Protein AF-A0A1V5S9N8-F1 (afdb_monomer_lite)

Sequence (143 aa):
MEDTTMLEEAMKTVSLRQIALVTGANYNSLLKASKAPKAGEMYDPDAINYDAIQAVIVRKIGQEEYEKIDWATLEETTGTVAPVDLVEVVGDIVSMRGSTEKYTVVIKTATHIVLMPVDEKNTQPRVMANFTFKHSGGKVCAC

Radius of gyration: 23.77 Å; chains: 1; bounding box: 45×27×71 Å

Structure (mmCIF, N/CA/C/O backbone):
data_AF-A0A1V5S9N8-F1
#
_entry.id   AF-A0A1V5S9N8-F1
#
loop_
_atom_site.group_PDB
_atom_site.id
_atom_site.type_symbol
_atom_site.label_atom_id
_atom_site.label_alt_id
_atom_site.label_comp_id
_atom_site.label_asym_id
_atom_site.label_entity_id
_atom_site.label_seq_id
_atom_site.pdbx_PDB_ins_code
_atom_site.Cartn_x
_atom_site.Cartn_y
_atom_site.Cartn_z
_atom_site.occupancy
_atom_site.B_iso_or_equiv
_atom_site.auth_seq_id
_atom_site.auth_comp_id
_atom_site.auth_asym_id
_atom_site.auth_atom_id
_atom_site.pdbx_PDB_model_num
ATOM 1 N N . MET A 1 1 ? -19.485 3.164 23.859 1.00 44.47 1 MET A N 1
ATOM 2 C CA . MET A 1 1 ? -18.700 1.908 23.936 1.00 44.47 1 MET A CA 1
ATOM 3 C C . MET A 1 1 ? -19.196 0.886 22.907 1.00 44.47 1 MET A C 1
ATOM 5 O O . MET A 1 1 ? -18.900 -0.288 23.054 1.00 44.47 1 MET A O 1
ATOM 9 N N . GLU A 1 2 ? -19.918 1.312 21.862 1.00 49.66 2 GLU A N 1
ATOM 10 C CA . GLU A 1 2 ? -20.524 0.411 20.865 1.00 49.66 2 GLU A CA 1
ATOM 11 C C . GLU A 1 2 ? -19.834 0.508 19.488 1.00 49.66 2 GLU A C 1
ATOM 13 O O . GLU A 1 2 ? -20.114 -0.294 18.612 1.00 49.66 2 GLU A O 1
ATOM 18 N N . ASP A 1 3 ? -18.894 1.443 19.294 1.00 56.97 3 ASP A N 1
ATOM 19 C CA . ASP A 1 3 ? -18.315 1.740 17.970 1.00 56.97 3 ASP A CA 1
ATOM 20 C C . ASP A 1 3 ? -17.123 0.852 17.577 1.00 56.97 3 ASP A C 1
ATOM 22 O O . ASP A 1 3 ? -16.757 0.766 16.405 1.00 56.97 3 ASP A O 1
ATOM 26 N N . THR A 1 4 ? -16.491 0.192 18.548 1.00 61.12 4 THR A N 1
ATOM 27 C CA . THR A 1 4 ? -15.294 -0.635 18.325 1.00 61.12 4 THR A CA 1
ATOM 28 C C . THR A 1 4 ? -15.639 -2.013 17.762 1.00 61.12 4 THR A C 1
ATOM 30 O O . THR A 1 4 ? -14.839 -2.596 17.029 1.00 61.12 4 THR A O 1
ATOM 33 N N . THR A 1 5 ? -16.849 -2.508 18.032 1.00 65.75 5 THR A N 1
ATOM 34 C CA . THR A 1 5 ? -17.340 -3.808 17.551 1.00 65.75 5 THR A CA 1
ATOM 35 C C . THR A 1 5 ? -17.547 -3.819 16.036 1.00 65.75 5 THR A C 1
ATOM 37 O O . THR A 1 5 ? -17.255 -4.824 15.393 1.00 65.75 5 THR A O 1
ATOM 40 N N . MET A 1 6 ? -17.949 -2.691 15.438 1.00 71.12 6 MET A N 1
ATOM 41 C CA . MET A 1 6 ? -18.139 -2.585 13.984 1.00 71.12 6 MET A CA 1
ATOM 42 C C . MET A 1 6 ? -16.817 -2.689 13.212 1.00 71.12 6 MET A C 1
ATOM 44 O O . MET A 1 6 ? -16.747 -3.341 12.171 1.00 71.12 6 MET A O 1
ATOM 48 N N . LEU A 1 7 ? -15.742 -2.097 13.746 1.00 72.44 7 LEU A N 1
ATOM 49 C CA . LEU A 1 7 ? -14.402 -2.198 13.163 1.00 72.44 7 LEU A CA 1
ATOM 50 C C . LEU A 1 7 ? -13.844 -3.626 13.285 1.00 72.44 7 LEU A C 1
ATOM 52 O O . LEU A 1 7 ? -13.198 -4.122 12.363 1.00 72.44 7 LEU A O 1
ATOM 56 N N . GLU A 1 8 ? -14.094 -4.289 14.417 1.00 76.81 8 GLU A N 1
ATOM 57 C CA . GLU A 1 8 ? -13.670 -5.671 14.653 1.00 76.81 8 GLU A CA 1
ATOM 58 C C . GLU A 1 8 ? -14.350 -6.654 13.690 1.00 76.81 8 GLU A C 1
ATOM 60 O O . GLU A 1 8 ? -13.684 -7.535 13.142 1.00 76.81 8 GLU A O 1
ATOM 65 N N . GLU A 1 9 ? -15.654 -6.504 13.446 1.00 73.62 9 GLU A N 1
ATOM 66 C CA . GLU A 1 9 ? -16.373 -7.330 12.473 1.00 73.62 9 GLU A CA 1
ATOM 67 C C . GLU A 1 9 ? -15.895 -7.069 11.042 1.00 73.62 9 GLU A C 1
ATOM 69 O O . GLU A 1 9 ? -15.581 -8.022 10.328 1.00 73.62 9 GLU A O 1
ATOM 74 N N . ALA A 1 10 ? -15.720 -5.802 10.657 1.00 72.19 10 ALA A N 1
ATOM 75 C CA . ALA A 1 10 ? -15.208 -5.437 9.339 1.00 72.19 10 ALA A CA 1
ATOM 76 C C . ALA A 1 10 ? -13.784 -5.963 9.092 1.00 72.19 10 ALA A C 1
ATOM 78 O O . ALA A 1 10 ? -13.456 -6.389 7.990 1.00 72.19 10 ALA A O 1
ATOM 79 N N . MET A 1 11 ? -12.921 -5.988 10.111 1.00 72.00 11 MET A N 1
ATOM 80 C CA . MET A 1 11 ? -11.557 -6.513 9.979 1.00 72.00 11 MET A CA 1
ATOM 81 C C . MET A 1 11 ? -11.475 -8.039 9.822 1.00 72.00 11 MET A C 1
ATOM 83 O O . MET A 1 11 ? -10.417 -8.545 9.439 1.00 72.00 11 MET A O 1
ATOM 87 N N . LYS A 1 12 ? -12.556 -8.789 10.081 1.00 74.81 12 LYS A N 1
ATOM 88 C CA . LYS A 1 12 ? -12.606 -10.233 9.782 1.00 74.81 12 LYS A CA 1
ATOM 89 C C . LYS A 1 12 ? -12.706 -10.500 8.281 1.00 74.81 12 LYS A C 1
ATOM 91 O O . LYS A 1 12 ? -12.248 -11.548 7.829 1.00 74.81 12 LYS A O 1
ATOM 96 N N . THR A 1 13 ? -13.280 -9.569 7.521 1.00 72.38 13 THR A N 1
ATOM 97 C CA . THR A 1 13 ? -13.517 -9.714 6.078 1.00 72.38 13 THR A CA 1
ATOM 98 C C . THR A 1 13 ? -12.638 -8.785 5.236 1.00 72.38 13 THR A C 1
ATOM 100 O O . THR A 1 13 ? -12.218 -9.155 4.139 1.00 72.38 13 THR A O 1
ATOM 103 N N . VAL A 1 14 ? -12.276 -7.612 5.762 1.00 75.62 14 VAL A N 1
ATOM 104 C CA . VAL A 1 14 ? -11.551 -6.545 5.060 1.00 75.62 14 VAL A CA 1
ATOM 105 C C . VAL A 1 14 ? -10.140 -6.355 5.628 1.00 75.62 14 VAL A C 1
ATOM 107 O O . VAL A 1 14 ? -9.905 -6.332 6.834 1.00 75.62 14 VAL A O 1
ATOM 110 N N . SER A 1 15 ? -9.157 -6.159 4.746 1.00 82.50 15 SER A N 1
ATOM 111 C CA . SER A 1 15 ? -7.767 -5.913 5.143 1.00 82.50 15 SER A CA 1
ATOM 112 C C . SER A 1 15 ? -7.515 -4.466 5.595 1.00 82.50 15 SER A C 1
ATOM 114 O O . SER A 1 15 ? -8.075 -3.511 5.056 1.00 82.50 15 SER A O 1
ATOM 116 N N . LEU A 1 16 ? -6.536 -4.267 6.489 1.00 81.44 16 LEU A N 1
ATOM 117 C CA . LEU A 1 16 ? -6.063 -2.935 6.918 1.00 81.44 16 LEU A CA 1
ATOM 118 C C . LEU A 1 16 ? -5.674 -2.007 5.753 1.00 81.44 16 LEU A C 1
ATOM 120 O O . LEU A 1 16 ? -5.729 -0.784 5.880 1.00 81.44 16 LEU A O 1
ATOM 124 N N . ARG A 1 17 ? -5.256 -2.568 4.611 1.00 80.94 17 ARG A N 1
ATOM 125 C CA . ARG A 1 17 ? -4.925 -1.787 3.410 1.00 80.94 17 ARG A CA 1
ATOM 126 C C . ARG A 1 17 ? -6.162 -1.198 2.745 1.00 80.94 17 ARG A C 1
ATOM 128 O O . ARG A 1 17 ? -6.096 -0.070 2.275 1.00 80.94 17 ARG A O 1
ATOM 135 N N . GLN A 1 18 ? -7.266 -1.934 2.706 1.00 78.19 18 GLN A N 1
ATOM 136 C CA . GLN A 1 18 ? -8.526 -1.438 2.146 1.00 78.19 18 GLN A CA 1
ATOM 137 C C . GLN A 1 18 ? -9.105 -0.334 3.026 1.00 78.19 18 GLN A C 1
ATOM 139 O O . GLN A 1 18 ? -9.477 0.720 2.518 1.00 78.19 18 GLN A O 1
ATOM 144 N N . ILE A 1 19 ? -9.048 -0.522 4.346 1.00 80.69 19 ILE A N 1
ATOM 145 C CA . ILE A 1 19 ? -9.438 0.513 5.308 1.00 80.69 19 ILE A CA 1
ATOM 146 C C . ILE A 1 19 ? -8.600 1.780 5.089 1.00 80.69 19 ILE A C 1
ATOM 148 O O . ILE A 1 19 ? -9.150 2.875 5.017 1.00 80.69 19 ILE A O 1
ATOM 152 N N . ALA A 1 20 ? -7.282 1.649 4.90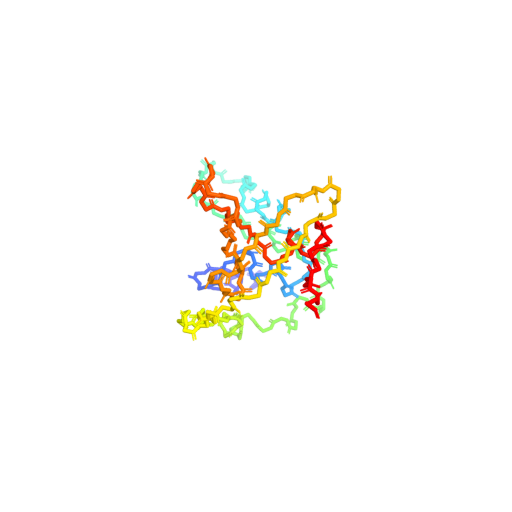2 1.00 83.38 20 ALA A N 1
ATOM 153 C CA . ALA A 1 20 ? -6.39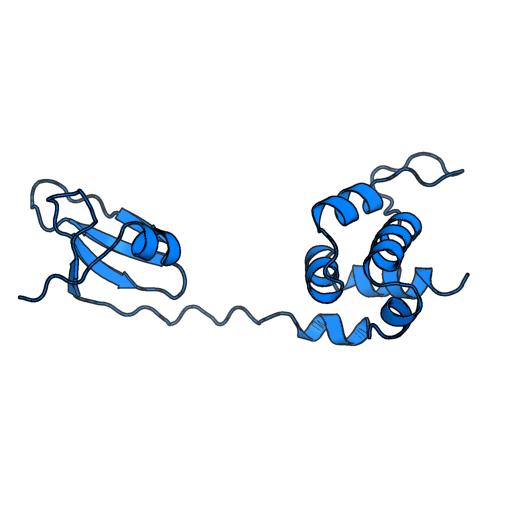7 2.775 4.596 1.00 83.38 20 ALA A CA 1
ATOM 154 C C . ALA A 1 20 ? -6.782 3.518 3.301 1.00 83.38 20 ALA A C 1
ATOM 156 O O . ALA A 1 20 ? -6.710 4.744 3.256 1.00 83.38 20 ALA A O 1
ATOM 157 N N . LEU A 1 21 ? -7.189 2.787 2.256 1.00 80.31 21 LEU A N 1
ATOM 158 C CA . LEU A 1 21 ? -7.595 3.371 0.974 1.00 80.31 21 LEU A CA 1
ATOM 159 C C . LEU A 1 21 ? -8.879 4.195 1.099 1.00 80.31 21 LEU A C 1
ATOM 161 O O . LEU A 1 21 ? -8.927 5.301 0.570 1.00 80.31 21 LEU A O 1
ATOM 165 N N . VAL A 1 22 ? -9.884 3.685 1.813 1.00 79.06 22 VAL A N 1
ATOM 166 C CA . VAL A 1 22 ? -11.182 4.366 1.948 1.00 79.06 22 VAL A CA 1
ATOM 167 C C . VAL A 1 22 ? -11.119 5.523 2.936 1.00 79.06 22 VAL A C 1
ATOM 169 O O . VAL A 1 22 ? -11.636 6.599 2.666 1.00 79.06 22 VAL A O 1
ATOM 172 N N . THR A 1 23 ? -10.415 5.341 4.050 1.00 77.44 23 THR A N 1
ATOM 173 C CA . THR A 1 23 ? -10.262 6.391 5.071 1.00 77.44 23 THR A CA 1
ATOM 174 C C . THR A 1 23 ? -9.192 7.428 4.717 1.00 77.44 23 THR A C 1
ATOM 176 O O . THR A 1 23 ? -9.009 8.405 5.440 1.00 77.44 23 THR A O 1
ATOM 179 N N . GLY A 1 24 ? -8.394 7.204 3.668 1.00 77.75 24 GLY A N 1
ATOM 180 C CA . GLY A 1 24 ? -7.220 8.031 3.363 1.00 77.75 24 GLY A CA 1
ATOM 181 C C . GLY A 1 24 ? -6.152 8.033 4.472 1.00 77.75 24 GLY A C 1
ATOM 182 O O . GLY A 1 24 ? -5.250 8.882 4.478 1.00 77.75 24 GLY A O 1
ATOM 183 N N . ALA A 1 25 ? -6.243 7.116 5.440 1.00 81.94 25 ALA A N 1
ATOM 184 C CA . ALA A 1 25 ? -5.265 6.963 6.504 1.00 81.94 25 ALA A CA 1
ATOM 185 C C . ALA A 1 25 ? -4.008 6.244 5.994 1.00 81.94 25 ALA A C 1
ATOM 187 O O . ALA A 1 25 ? -4.035 5.429 5.077 1.00 81.94 25 ALA A O 1
ATOM 188 N N . ASN A 1 26 ? -2.856 6.529 6.604 1.00 86.94 26 ASN A N 1
ATOM 189 C CA . ASN A 1 26 ? -1.618 5.852 6.227 1.00 86.94 26 ASN A CA 1
ATOM 190 C C . ASN A 1 26 ? -1.623 4.407 6.753 1.00 86.94 26 ASN A C 1
ATOM 192 O O . ASN A 1 26 ? -1.629 4.194 7.967 1.00 86.94 26 ASN A O 1
ATOM 196 N N . TYR A 1 27 ? -1.525 3.430 5.848 1.00 87.19 27 TYR A N 1
ATOM 197 C CA . TYR A 1 27 ? -1.442 2.004 6.177 1.00 87.19 27 TYR A CA 1
ATOM 198 C C . TYR A 1 27 ? -0.391 1.684 7.250 1.00 87.19 27 TYR A C 1
ATOM 200 O O . TYR A 1 27 ? -0.668 0.942 8.190 1.00 87.19 27 TYR A O 1
ATOM 208 N N . ASN A 1 28 ? 0.805 2.276 7.163 1.00 87.19 28 ASN A N 1
ATOM 209 C CA . ASN A 1 28 ? 1.873 2.016 8.132 1.00 87.19 28 ASN A CA 1
ATOM 210 C C . ASN A 1 28 ? 1.533 2.543 9.532 1.00 87.19 28 ASN A C 1
ATOM 212 O O . ASN A 1 28 ? 2.016 1.997 10.522 1.00 87.19 28 ASN A O 1
ATOM 216 N N . SER A 1 29 ? 0.718 3.594 9.629 1.00 85.62 29 SER A N 1
ATOM 217 C CA . SER A 1 29 ? 0.241 4.111 10.912 1.00 85.62 29 SER A CA 1
ATOM 218 C C . SER A 1 29 ? -0.822 3.196 11.515 1.00 85.62 29 SER A C 1
ATOM 220 O O . SER A 1 29 ? -0.749 2.904 12.704 1.00 85.62 29 SER A O 1
ATOM 222 N N . LEU A 1 30 ? -1.746 2.680 10.696 1.00 86.31 30 LEU A N 1
ATOM 223 C CA . LEU A 1 30 ? -2.757 1.710 11.133 1.00 86.31 30 LEU A CA 1
ATOM 224 C C . LEU A 1 30 ? -2.116 0.391 11.586 1.00 86.31 30 LEU A C 1
ATOM 226 O O . LEU A 1 30 ? -2.474 -0.133 12.632 1.00 86.31 30 LEU A O 1
ATOM 230 N N . LEU A 1 31 ? -1.105 -0.101 10.863 1.00 87.75 31 LEU A N 1
ATOM 231 C CA . LEU A 1 31 ? -0.367 -1.316 11.227 1.00 87.75 31 LEU A CA 1
ATOM 232 C C . LEU A 1 31 ? 0.422 -1.172 12.539 1.00 87.75 31 LEU A C 1
ATOM 234 O O . LEU A 1 31 ? 0.601 -2.137 13.277 1.00 87.75 31 LEU A O 1
ATOM 238 N N . LYS A 1 32 ? 0.935 0.028 12.833 1.00 86.81 32 LYS A N 1
ATOM 239 C CA . LYS A 1 32 ? 1.586 0.304 14.122 1.00 86.81 32 LYS A CA 1
ATOM 240 C C . LYS A 1 32 ? 0.566 0.376 15.252 1.00 86.81 32 LYS A C 1
ATOM 242 O O . LYS A 1 32 ? 0.832 -0.146 16.327 1.00 86.81 32 LYS A O 1
ATOM 247 N N . ALA A 1 33 ? -0.581 1.000 14.995 1.00 86.88 33 ALA A N 1
ATOM 248 C CA . ALA A 1 33 ? -1.671 1.090 15.954 1.00 86.88 33 ALA A CA 1
ATOM 249 C C . ALA A 1 33 ? -2.255 -0.290 16.283 1.00 86.88 33 ALA A C 1
ATOM 251 O O . ALA A 1 33 ? -2.447 -0.596 17.452 1.00 86.88 33 ALA A O 1
ATOM 252 N N . SER A 1 34 ? -2.421 -1.161 15.284 1.00 84.75 34 SER A N 1
ATOM 253 C CA . SER A 1 34 ? -2.960 -2.512 15.475 1.00 84.75 34 SER A CA 1
ATOM 254 C C . SER A 1 34 ? -2.109 -3.377 16.407 1.00 84.75 34 SER A C 1
ATOM 256 O O . SER A 1 34 ? -2.645 -4.246 17.080 1.00 84.75 34 SER A O 1
ATOM 258 N N . LYS A 1 35 ? -0.791 -3.138 16.441 1.00 84.38 35 LYS A N 1
ATOM 259 C CA . LYS A 1 35 ? 0.187 -3.853 17.280 1.00 84.38 35 LYS A CA 1
ATOM 260 C C . LYS A 1 35 ? 0.531 -3.113 18.574 1.00 84.38 35 LYS A C 1
ATOM 262 O O . LYS A 1 35 ? 1.458 -3.513 19.281 1.00 84.38 35 LYS A O 1
ATOM 267 N N . ALA A 1 36 ? -0.132 -1.993 18.850 1.00 81.69 36 ALA A N 1
ATOM 268 C CA . ALA A 1 36 ? 0.114 -1.243 20.068 1.00 81.69 36 ALA A CA 1
ATOM 269 C C . ALA A 1 36 ? -0.404 -2.042 21.276 1.00 81.69 36 ALA A C 1
ATOM 271 O O . ALA A 1 36 ? -1.506 -2.589 21.206 1.00 81.69 36 ALA A O 1
ATOM 272 N N . PRO A 1 37 ? 0.342 -2.093 22.393 1.00 79.56 37 PRO A N 1
ATOM 273 C CA . PRO A 1 37 ? -0.112 -2.793 23.590 1.00 79.56 37 PRO A CA 1
ATOM 274 C C . PRO A 1 37 ? -1.433 -2.193 24.085 1.00 79.56 37 PRO A C 1
ATOM 276 O O . PRO A 1 37 ? -1.573 -0.968 24.153 1.00 79.56 37 PRO A O 1
ATOM 279 N N . LYS A 1 38 ? -2.406 -3.044 24.424 1.00 73.06 38 LYS A N 1
ATOM 280 C CA . LYS A 1 38 ? -3.652 -2.603 25.060 1.00 73.06 38 LYS A CA 1
ATOM 281 C C . LYS A 1 38 ? -3.358 -2.157 26.491 1.00 73.06 38 LYS A C 1
ATOM 283 O O . LYS A 1 38 ? -2.678 -2.848 27.249 1.00 73.06 38 LYS A O 1
ATOM 288 N N . ALA A 1 39 ? -3.827 -0.967 26.854 1.00 69.19 39 ALA A N 1
ATOM 289 C CA . ALA A 1 39 ? -3.580 -0.409 28.175 1.00 69.19 39 ALA A CA 1
ATOM 290 C C . ALA A 1 39 ? -4.389 -1.180 29.231 1.00 69.19 39 ALA A C 1
ATOM 292 O O . ALA A 1 39 ? -5.613 -1.130 29.223 1.00 69.19 39 ALA A O 1
ATOM 293 N N . GLY A 1 40 ? -3.702 -1.871 30.145 1.00 70.06 40 GLY A N 1
ATOM 294 C CA . GLY A 1 40 ? -4.329 -2.597 31.259 1.00 70.06 40 GLY A CA 1
ATOM 295 C C . GLY A 1 40 ? -4.490 -4.106 31.055 1.00 70.06 40 GLY A C 1
ATOM 296 O O . GLY A 1 40 ? -4.863 -4.790 32.004 1.00 70.06 40 GLY A O 1
ATOM 297 N N . GLU A 1 41 ? -4.149 -4.635 29.878 1.00 69.69 41 GLU A N 1
ATOM 298 C CA . GLU A 1 41 ? -4.131 -6.077 29.602 1.00 69.69 41 GLU A CA 1
ATOM 299 C C . GLU A 1 41 ? -2.694 -6.614 29.525 1.00 69.69 41 GLU A C 1
ATOM 301 O O . GLU A 1 41 ? -1.736 -5.882 29.260 1.00 69.69 41 GLU A O 1
ATOM 306 N N . MET A 1 42 ? -2.534 -7.914 29.779 1.00 70.25 42 MET A N 1
ATOM 307 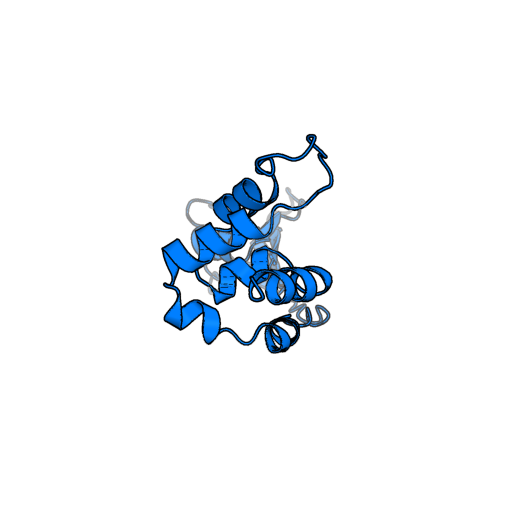C CA . MET A 1 42 ? -1.261 -8.603 29.574 1.00 70.25 42 MET A CA 1
ATOM 308 C C . MET A 1 42 ? -0.929 -8.614 28.075 1.00 70.25 42 MET A C 1
ATOM 310 O O . MET A 1 42 ? -1.810 -8.834 27.249 1.00 70.25 42 MET A O 1
ATOM 314 N N . TYR A 1 43 ? 0.334 -8.350 27.726 1.00 70.75 43 TYR A N 1
ATOM 315 C CA . TYR A 1 43 ? 0.761 -8.274 26.329 1.00 70.75 43 TYR A CA 1
ATOM 316 C C . TYR A 1 43 ? 0.541 -9.612 25.614 1.00 70.75 43 TYR A C 1
ATOM 318 O O . TYR A 1 43 ? 1.205 -10.599 25.933 1.00 70.75 43 TYR A O 1
ATOM 326 N N . ASP A 1 44 ? -0.351 -9.601 24.627 1.00 72.31 44 ASP A N 1
ATOM 327 C CA . ASP A 1 44 ? -0.572 -10.694 23.690 1.00 72.31 44 ASP A CA 1
ATOM 328 C C . ASP A 1 44 ? -0.137 -10.229 22.284 1.00 72.31 44 ASP A C 1
ATOM 330 O O . ASP A 1 44 ? -0.704 -9.265 21.760 1.00 72.31 44 ASP A O 1
ATOM 334 N N . PRO A 1 45 ? 0.898 -10.845 21.682 1.00 69.19 45 PRO A N 1
ATOM 335 C CA . PRO A 1 45 ? 1.396 -10.462 20.363 1.00 69.19 45 PRO A CA 1
ATOM 336 C C . PRO A 1 45 ? 0.402 -10.724 19.220 1.00 69.19 45 PRO A C 1
ATOM 338 O O . PRO A 1 45 ? 0.551 -10.105 18.162 1.00 69.19 45 PRO A O 1
ATOM 341 N N . ASP A 1 46 ? -0.587 -11.599 19.422 1.00 74.12 46 ASP A N 1
ATOM 342 C CA . ASP A 1 46 ? -1.607 -11.933 18.422 1.00 74.12 46 ASP A CA 1
ATOM 343 C C . ASP A 1 46 ? -2.884 -11.085 18.580 1.00 74.12 46 ASP A C 1
ATOM 345 O O . ASP A 1 46 ? -3.713 -11.018 17.667 1.00 74.12 46 ASP A O 1
ATOM 349 N N . ALA A 1 47 ? -3.034 -10.377 19.705 1.00 76.44 47 ALA A N 1
ATOM 350 C CA . ALA A 1 47 ? -4.173 -9.505 19.953 1.00 76.44 47 ALA A CA 1
ATOM 351 C C . ALA A 1 47 ? -4.082 -8.199 19.147 1.00 76.44 47 ALA A C 1
ATOM 353 O O . ALA A 1 47 ? -3.107 -7.448 19.217 1.00 76.44 47 ALA A O 1
ATOM 354 N N . ILE A 1 48 ? -5.152 -7.887 18.412 1.00 78.81 48 ILE A N 1
ATOM 355 C CA . ILE A 1 48 ? -5.274 -6.645 17.644 1.00 78.81 48 ILE A CA 1
ATOM 356 C C . ILE A 1 48 ? -5.880 -5.547 18.525 1.00 78.81 48 ILE A C 1
ATOM 358 O O . ILE A 1 48 ? -6.915 -5.727 19.172 1.00 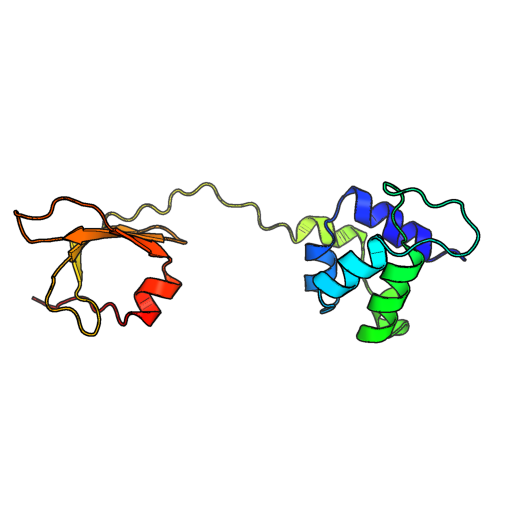78.81 48 ILE A O 1
ATOM 362 N N . ASN A 1 49 ? -5.236 -4.381 18.538 1.00 83.56 49 ASN A N 1
ATOM 363 C CA . ASN A 1 49 ? -5.713 -3.203 19.254 1.00 83.56 49 ASN A CA 1
ATOM 364 C C . ASN A 1 49 ? -6.620 -2.336 18.363 1.00 83.56 49 ASN A C 1
ATOM 366 O O . ASN A 1 49 ? -6.157 -1.411 17.692 1.00 83.56 49 ASN A O 1
ATOM 370 N N . TYR A 1 50 ? -7.915 -2.656 18.351 1.00 81.81 50 TYR A N 1
ATOM 371 C CA . TYR A 1 50 ? -8.927 -1.943 17.563 1.00 81.81 50 TYR A CA 1
ATOM 372 C C . TYR A 1 50 ? -9.135 -0.492 18.019 1.00 81.81 50 TYR A C 1
ATOM 374 O O . TYR A 1 50 ? -9.268 0.393 17.174 1.00 81.81 50 TYR A O 1
ATOM 382 N N . ASP A 1 51 ? -9.046 -0.218 19.322 1.00 82.88 51 ASP A N 1
ATOM 383 C CA . ASP A 1 51 ? -9.192 1.134 19.879 1.00 82.88 51 ASP A CA 1
ATOM 384 C C . ASP A 1 51 ? -8.121 2.087 19.330 1.00 82.88 51 ASP A C 1
ATOM 386 O O . ASP A 1 51 ? -8.397 3.221 18.926 1.00 82.88 51 ASP A O 1
ATOM 390 N N . ALA A 1 52 ? -6.875 1.608 19.256 1.00 83.94 52 ALA A N 1
ATOM 391 C CA . ALA A 1 52 ? -5.769 2.374 18.699 1.00 83.94 52 ALA A CA 1
ATOM 392 C C . ALA A 1 52 ? -5.946 2.628 17.192 1.00 83.94 52 ALA A C 1
ATOM 394 O O . ALA A 1 52 ? -5.593 3.706 16.706 1.00 83.94 52 ALA A O 1
ATOM 395 N N . ILE A 1 53 ? -6.489 1.659 16.446 1.00 83.81 53 ILE A N 1
ATOM 396 C CA . ILE A 1 53 ? -6.779 1.810 15.013 1.00 83.81 53 ILE A CA 1
ATOM 397 C C . ILE A 1 53 ? -7.854 2.882 14.813 1.00 83.81 53 ILE A C 1
ATOM 399 O O . ILE A 1 53 ? -7.636 3.820 14.043 1.00 83.81 53 ILE A O 1
ATOM 403 N N . GLN A 1 54 ? -8.967 2.793 15.544 1.00 84.06 54 GLN A N 1
ATOM 404 C CA . GLN A 1 54 ? -10.051 3.770 15.479 1.00 84.06 54 GLN A CA 1
ATOM 405 C C . GLN A 1 54 ? -9.551 5.180 15.800 1.00 84.06 54 GLN A C 1
ATOM 407 O O . GLN A 1 54 ? -9.828 6.111 15.047 1.00 84.06 54 GLN A O 1
ATOM 412 N N . ALA A 1 55 ? -8.735 5.347 16.845 1.00 84.69 55 ALA A N 1
ATOM 413 C CA . ALA A 1 55 ? -8.167 6.646 17.199 1.00 84.69 55 ALA A CA 1
ATOM 414 C C . ALA A 1 55 ? -7.336 7.265 16.059 1.00 84.69 55 ALA A C 1
ATOM 416 O O . ALA A 1 55 ? -7.374 8.479 15.846 1.00 84.69 55 ALA A O 1
ATOM 417 N N . VAL A 1 56 ? -6.595 6.451 15.297 1.00 84.62 56 VAL A N 1
ATOM 418 C CA . VAL A 1 56 ? -5.832 6.920 14.128 1.00 84.62 56 VAL A CA 1
ATOM 419 C C . VAL A 1 56 ? -6.754 7.324 12.982 1.00 84.62 56 VAL A C 1
ATOM 421 O O . VAL A 1 56 ? -6.486 8.336 12.330 1.00 84.62 56 VAL A O 1
ATOM 424 N N . ILE A 1 57 ? -7.823 6.563 12.743 1.00 84.38 57 ILE A N 1
ATOM 425 C CA . ILE A 1 57 ? -8.798 6.862 11.691 1.00 84.38 57 ILE A CA 1
ATOM 426 C C . ILE A 1 57 ? -9.549 8.151 12.037 1.00 84.38 57 ILE A C 1
ATOM 428 O O . ILE A 1 57 ? -9.478 9.113 11.276 1.00 84.38 57 ILE A O 1
ATOM 432 N N . VAL A 1 58 ? -10.158 8.235 13.221 1.00 86.12 58 VAL A N 1
ATOM 433 C CA . VAL A 1 58 ? -10.888 9.421 13.702 1.00 86.12 58 VAL A CA 1
ATOM 434 C C . 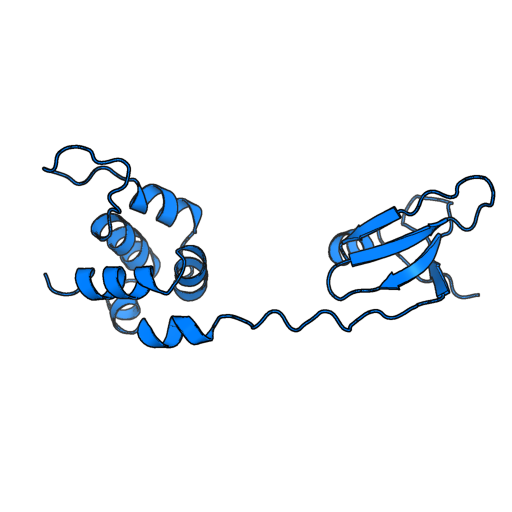VAL A 1 58 ? -9.997 10.662 13.712 1.00 86.12 58 VAL A C 1
ATOM 436 O O . VAL A 1 58 ? -10.425 11.733 13.298 1.00 86.12 58 VAL A O 1
ATOM 439 N N . ARG A 1 59 ? -8.721 10.546 14.099 1.00 84.94 59 ARG A N 1
ATOM 440 C CA . ARG A 1 59 ? -7.776 11.674 14.026 1.00 84.94 59 ARG A CA 1
ATOM 441 C C . ARG A 1 59 ? -7.576 12.196 12.600 1.00 84.94 59 ARG A C 1
ATOM 443 O O . ARG A 1 59 ? -7.180 13.350 12.429 1.00 84.94 59 ARG A O 1
ATOM 450 N N . LYS A 1 60 ? -7.759 11.349 11.588 1.00 82.38 60 LYS A N 1
ATOM 451 C CA . LYS A 1 60 ? -7.483 11.683 10.192 1.00 82.38 60 LYS A CA 1
ATOM 452 C C . LYS A 1 60 ? -8.693 12.263 9.464 1.00 82.38 60 LYS A C 1
ATOM 454 O O . LYS A 1 60 ? -8.511 13.259 8.770 1.00 82.38 60 LYS A O 1
ATOM 459 N N . ILE A 1 61 ? -9.859 11.640 9.611 1.00 81.06 61 ILE A N 1
ATOM 460 C CA . ILE A 1 61 ? -11.099 12.009 8.900 1.00 81.06 61 ILE A CA 1
ATOM 461 C C . ILE A 1 61 ? -12.119 12.723 9.803 1.00 81.06 61 ILE A C 1
ATOM 463 O O . ILE A 1 61 ? -13.046 13.361 9.330 1.00 81.06 61 ILE A O 1
ATOM 467 N N . GLY A 1 62 ? -11.927 12.694 11.123 1.00 82.69 62 GLY A N 1
ATOM 468 C CA . GLY A 1 62 ? -12.898 13.212 12.086 1.00 82.69 62 GLY A CA 1
ATOM 469 C C . GLY A 1 62 ? -13.990 12.194 12.428 1.00 82.69 62 GLY A C 1
ATOM 470 O O . GLY A 1 62 ? -14.249 11.245 11.690 1.00 82.69 62 GLY A O 1
A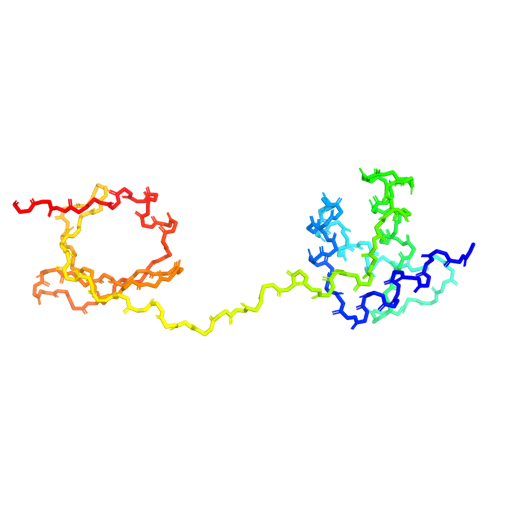TOM 471 N N . GLN A 1 63 ? -14.628 12.384 13.584 1.00 80.06 63 GLN A N 1
ATOM 472 C CA . GLN A 1 63 ? -15.644 11.462 14.111 1.00 80.06 63 GLN A CA 1
ATOM 473 C C . GLN A 1 63 ? -16.887 11.386 13.205 1.00 80.06 63 GLN A C 1
ATOM 475 O O . GLN A 1 63 ? -17.385 10.303 12.927 1.00 80.06 63 GLN A O 1
ATOM 480 N N . GLU A 1 64 ? -17.339 12.527 12.679 1.00 77.44 64 GLU A N 1
ATOM 481 C CA . GLU A 1 64 ? -18.537 12.611 11.829 1.00 77.44 64 GLU A CA 1
ATOM 482 C C . GLU A 1 64 ? -18.388 11.885 10.487 1.00 77.44 64 GLU A C 1
ATOM 484 O O . GLU A 1 64 ? -19.375 11.467 9.883 1.00 77.44 64 GLU A O 1
ATOM 489 N N . GLU A 1 65 ? -17.159 11.794 9.979 1.00 78.06 65 GLU A N 1
ATOM 490 C CA . GLU A 1 65 ? -16.862 11.120 8.718 1.00 78.06 65 GLU A CA 1
ATOM 491 C C . GLU A 1 65 ? -16.637 9.622 8.952 1.00 78.06 65 GLU A C 1
ATOM 493 O O . GLU A 1 65 ? -17.039 8.818 8.121 1.00 78.06 65 GLU A O 1
ATOM 498 N N . TYR A 1 66 ? -16.110 9.242 10.124 1.00 78.19 66 TYR A N 1
ATOM 499 C CA . TYR A 1 66 ? -15.988 7.849 10.564 1.00 78.19 66 TYR A CA 1
ATOM 500 C C . TYR A 1 66 ? -17.345 7.140 10.680 1.00 78.19 66 TYR A C 1
ATOM 502 O O . TYR A 1 66 ? -17.491 6.018 10.205 1.00 78.19 66 TYR A O 1
ATOM 510 N N . GLU A 1 67 ? -18.350 7.803 11.255 1.00 78.12 67 GLU A N 1
ATOM 511 C CA . GLU A 1 67 ? -19.704 7.246 11.426 1.00 78.12 67 GLU A CA 1
ATOM 512 C C . GLU A 1 67 ? -20.464 7.079 10.101 1.00 78.12 67 GLU A C 1
ATOM 514 O O . GLU A 1 67 ? -21.402 6.292 10.012 1.00 78.12 67 GLU A O 1
ATOM 519 N N . LYS A 1 68 ? -20.054 7.802 9.053 1.00 80.00 68 LYS A N 1
ATOM 520 C CA . LYS A 1 68 ? -20.628 7.688 7.704 1.00 80.00 68 LYS A CA 1
ATOM 521 C C . LYS A 1 68 ? -19.980 6.585 6.871 1.00 80.00 68 LYS A C 1
ATOM 523 O O . LYS A 1 68 ? -20.444 6.337 5.758 1.00 80.00 68 LYS A O 1
ATOM 528 N N . ILE A 1 69 ? -18.906 5.961 7.360 1.00 75.44 69 ILE A N 1
ATOM 529 C CA . ILE A 1 69 ? -18.274 4.848 6.657 1.00 75.44 69 ILE A CA 1
ATOM 530 C C . ILE A 1 69 ? -19.197 3.646 6.760 1.00 75.44 69 ILE A C 1
ATOM 532 O O . ILE A 1 69 ? -19.441 3.109 7.838 1.00 75.44 69 ILE A O 1
ATOM 536 N N . ASP A 1 70 ? -19.671 3.205 5.605 1.00 75.88 70 ASP A N 1
ATOM 537 C CA . ASP A 1 70 ? -20.349 1.932 5.487 1.00 75.88 70 ASP A CA 1
ATOM 538 C C . ASP A 1 70 ? -19.303 0.810 5.428 1.00 75.88 70 ASP A C 1
ATOM 540 O O . ASP A 1 70 ? -18.684 0.537 4.399 1.00 75.88 70 ASP A O 1
ATOM 544 N N . TRP A 1 71 ? -19.051 0.199 6.584 1.00 72.44 71 TRP A N 1
ATOM 545 C CA . TRP A 1 71 ? -18.051 -0.855 6.730 1.00 72.44 71 TRP A CA 1
ATOM 546 C C . TRP A 1 71 ? -18.445 -2.155 6.018 1.00 72.44 71 TRP A C 1
ATOM 548 O O . TRP A 1 71 ? -17.559 -2.929 5.660 1.00 72.44 71 TRP A O 1
ATOM 558 N N . ALA A 1 72 ? -19.742 -2.380 5.772 1.00 67.12 72 ALA A N 1
ATOM 559 C CA . ALA A 1 72 ? -20.246 -3.590 5.124 1.00 67.12 72 ALA A CA 1
ATOM 560 C C . ALA A 1 72 ? -20.002 -3.581 3.605 1.00 67.12 72 ALA A C 1
ATOM 562 O O . ALA A 1 72 ? -19.734 -4.622 3.010 1.00 67.12 72 ALA A O 1
ATOM 563 N N . THR A 1 73 ? -20.025 -2.409 2.966 1.00 64.00 73 THR A N 1
ATOM 564 C CA . THR A 1 73 ? -19.791 -2.277 1.514 1.00 64.00 73 THR A CA 1
ATOM 565 C C . THR A 1 73 ? -18.308 -2.245 1.126 1.00 64.00 73 THR A C 1
ATOM 567 O O . THR A 1 73 ? -17.967 -2.331 -0.056 1.00 64.00 73 THR A O 1
ATOM 570 N N . LEU A 1 74 ? -17.385 -2.206 2.097 1.00 65.31 74 LEU A N 1
ATOM 571 C CA . LEU A 1 74 ? -15.938 -2.266 1.844 1.00 65.31 74 LEU A CA 1
ATOM 572 C C . LEU A 1 74 ? -15.485 -3.578 1.185 1.00 65.31 74 LEU A C 1
ATOM 574 O O . LEU A 1 74 ? -14.469 -3.588 0.478 1.00 65.31 74 LEU A O 1
ATOM 578 N N . GLU A 1 75 ? -16.236 -4.662 1.380 1.00 62.59 75 GLU A N 1
ATOM 579 C CA . GLU A 1 75 ? -15.964 -5.983 0.803 1.00 62.59 75 GLU A CA 1
ATOM 580 C C . GLU A 1 75 ? -15.993 -5.961 -0.738 1.00 62.59 75 GLU A C 1
ATOM 582 O O . GLU A 1 75 ? -15.154 -6.588 -1.395 1.00 62.59 75 GLU A O 1
ATOM 587 N N . GLU A 1 76 ? -16.883 -5.155 -1.327 1.00 56.72 76 GLU A N 1
ATOM 588 C CA . GLU A 1 76 ? -17.106 -5.089 -2.779 1.00 56.72 76 GLU A CA 1
ATOM 589 C C . GLU A 1 76 ? -16.046 -4.269 -3.527 1.00 56.72 76 GLU A C 1
ATOM 591 O O . GLU A 1 76 ? -15.875 -4.418 -4.736 1.00 56.72 76 GLU A O 1
ATOM 596 N N . THR A 1 77 ? -15.256 -3.449 -2.824 1.00 54.69 77 THR A N 1
ATOM 597 C CA . THR A 1 77 ? -14.169 -2.670 -3.457 1.00 54.69 77 THR A CA 1
ATOM 598 C C . THR A 1 77 ? -12.974 -3.551 -3.853 1.00 54.69 77 THR A C 1
ATOM 600 O O . THR A 1 77 ? -11.963 -3.067 -4.373 1.00 54.69 77 THR A O 1
ATOM 603 N N . THR A 1 78 ? -13.057 -4.862 -3.611 1.00 46.25 78 THR A N 1
ATOM 604 C CA . THR A 1 78 ? -12.109 -5.822 -4.163 1.00 46.25 78 THR A CA 1
ATOM 605 C C . THR A 1 78 ? -12.330 -5.926 -5.666 1.00 46.25 78 THR A C 1
ATOM 607 O O . THR A 1 78 ? -13.198 -6.635 -6.162 1.00 46.25 78 THR A O 1
ATOM 610 N N . GLY A 1 79 ? -11.496 -5.214 -6.425 1.00 47.22 79 GLY A N 1
ATOM 611 C CA . GLY A 1 79 ? -11.323 -5.519 -7.834 1.00 47.22 79 GLY A CA 1
ATOM 612 C C . GLY A 1 79 ? -10.936 -6.989 -7.948 1.00 47.22 79 GLY A C 1
ATOM 613 O O . GLY A 1 79 ? -9.803 -7.356 -7.632 1.00 47.22 79 GLY A O 1
ATOM 614 N N . THR A 1 80 ? -11.882 -7.828 -8.373 1.00 41.88 80 THR A N 1
ATOM 615 C CA . THR A 1 80 ? -11.604 -9.154 -8.915 1.00 41.88 80 THR A CA 1
ATOM 616 C C . THR A 1 80 ? -10.442 -8.988 -9.874 1.00 41.88 80 THR A C 1
ATOM 618 O O . THR A 1 80 ? -10.565 -8.280 -10.877 1.00 41.88 80 THR A O 1
ATOM 621 N N . VAL A 1 81 ? -9.290 -9.572 -9.539 1.00 45.56 81 VAL A N 1
ATOM 622 C CA . VAL A 1 81 ? -8.168 -9.655 -10.469 1.00 45.56 81 VAL A CA 1
ATOM 623 C C . VAL A 1 81 ? -8.701 -10.444 -11.653 1.00 45.56 81 VAL A C 1
ATOM 625 O O . VAL A 1 81 ? -8.863 -11.660 -11.567 1.00 45.56 81 VAL A O 1
ATOM 628 N N . ALA A 1 82 ? -9.069 -9.734 -12.719 1.00 38.88 82 ALA A N 1
ATOM 629 C CA . ALA A 1 82 ? -9.503 -10.364 -13.947 1.00 38.88 82 ALA A CA 1
ATOM 630 C C . ALA A 1 82 ? -8.396 -11.342 -14.375 1.00 38.88 82 ALA A C 1
ATOM 632 O O . ALA A 1 82 ? -7.215 -10.966 -14.326 1.00 38.88 82 ALA A O 1
ATOM 633 N N . PRO A 1 83 ? -8.736 -12.590 -14.743 1.00 43.97 83 PRO A N 1
ATOM 634 C CA . PRO A 1 83 ? -7.752 -13.513 -15.282 1.00 43.97 83 PRO A CA 1
ATOM 635 C C . PRO A 1 83 ? -7.051 -12.845 -16.469 1.00 43.97 83 PRO A C 1
ATOM 637 O O . PRO A 1 83 ? -7.670 -12.172 -17.295 1.00 43.97 83 PRO A O 1
ATOM 640 N N . VAL A 1 84 ? -5.723 -12.938 -16.465 1.00 47.06 84 VAL A N 1
ATOM 641 C CA . VAL A 1 84 ? -4.816 -12.199 -17.346 1.00 47.06 84 VAL A CA 1
ATOM 642 C C . VAL A 1 84 ? -4.864 -12.797 -18.755 1.00 47.06 84 VAL A C 1
ATOM 644 O O . VAL A 1 84 ? -3.940 -13.482 -19.171 1.00 47.06 84 VAL A O 1
ATOM 647 N N . ASP A 1 85 ? -5.925 -12.491 -19.497 1.00 45.88 85 ASP A N 1
ATOM 648 C CA . ASP A 1 85 ? -6.039 -12.741 -20.943 1.00 45.88 85 ASP A CA 1
ATOM 649 C C . ASP A 1 85 ? -5.759 -11.462 -21.754 1.00 45.88 85 ASP A C 1
ATOM 651 O O . ASP A 1 85 ? -6.345 -11.202 -22.799 1.00 45.88 85 ASP A O 1
ATOM 655 N N . LEU A 1 86 ? -4.842 -10.624 -21.267 1.00 50.25 86 LEU A N 1
ATOM 656 C CA . LEU A 1 86 ? -4.295 -9.495 -22.022 1.00 50.25 86 LEU A CA 1
ATOM 657 C C . LEU A 1 86 ? -2.843 -9.813 -22.359 1.00 50.25 86 LEU A C 1
ATOM 659 O O . LEU A 1 86 ? -1.930 -9.229 -21.785 1.00 50.25 86 LEU A O 1
ATOM 663 N N . VAL A 1 87 ? -2.628 -10.800 -23.226 1.00 54.44 87 VAL A N 1
ATOM 664 C CA . VAL A 1 87 ? -1.321 -11.080 -23.831 1.00 54.44 87 VAL A CA 1
ATOM 665 C C . VAL A 1 87 ? -1.402 -10.596 -25.270 1.00 54.44 87 VAL A C 1
ATOM 667 O O . VAL A 1 87 ? -1.804 -11.330 -26.167 1.00 54.44 87 VAL A O 1
ATOM 670 N N . GLU A 1 88 ? -1.049 -9.334 -25.493 1.00 62.25 88 GLU A N 1
ATOM 671 C CA . GLU A 1 88 ? -0.851 -8.833 -26.851 1.00 62.25 88 GLU A CA 1
ATOM 672 C C . GLU A 1 88 ? 0.575 -9.196 -27.281 1.00 62.25 88 GLU A C 1
ATOM 674 O O . GLU A 1 88 ? 1.552 -8.826 -26.619 1.00 62.25 88 GLU A O 1
ATOM 679 N N . VAL A 1 89 ? 0.698 -9.949 -28.375 1.00 61.34 89 VAL A N 1
ATOM 680 C CA . VAL A 1 89 ? 1.983 -10.191 -29.045 1.00 61.34 89 VAL A CA 1
ATOM 681 C C . VAL A 1 89 ? 2.237 -9.002 -29.956 1.00 61.34 89 VAL A C 1
ATOM 683 O O . VAL A 1 89 ? 1.454 -8.770 -30.874 1.00 61.34 89 VAL A O 1
ATOM 686 N N . VAL A 1 90 ? 3.288 -8.226 -29.674 1.00 66.56 90 VAL A N 1
ATOM 687 C CA . VAL A 1 90 ? 3.412 -6.890 -30.272 1.00 66.56 90 VAL A CA 1
ATOM 688 C C . VAL A 1 90 ? 4.425 -6.776 -31.408 1.00 66.56 90 VAL A C 1
ATOM 690 O O . VAL A 1 90 ? 4.169 -5.971 -32.259 1.00 66.56 90 VAL A O 1
ATOM 693 N N . GLY A 1 91 ? 5.516 -7.517 -31.569 1.00 70.25 91 GLY A N 1
ATOM 694 C CA . GLY A 1 91 ? 6.372 -7.439 -32.781 1.00 70.25 91 GLY A CA 1
ATOM 695 C C . GLY A 1 91 ? 7.058 -6.087 -33.101 1.00 70.25 91 GLY A C 1
ATOM 696 O O . GLY A 1 91 ? 7.971 -6.055 -33.923 1.00 70.25 91 GLY A O 1
ATOM 697 N N . ASP A 1 92 ? 6.682 -4.988 -32.446 1.00 76.75 92 ASP A N 1
ATOM 698 C CA . ASP A 1 92 ? 7.258 -3.663 -32.654 1.00 76.75 92 ASP A CA 1
ATOM 699 C C . ASP A 1 92 ? 8.693 -3.586 -32.129 1.00 76.75 92 ASP A C 1
ATOM 701 O O . ASP A 1 92 ? 9.028 -4.126 -31.066 1.00 76.75 92 ASP A O 1
ATOM 705 N N . ILE A 1 93 ? 9.530 -2.833 -32.845 1.00 79.06 93 ILE A N 1
ATOM 706 C CA . ILE A 1 93 ? 10.896 -2.530 -32.426 1.00 79.06 93 ILE A CA 1
ATOM 707 C C . ILE A 1 93 ? 10.885 -1.254 -31.581 1.00 79.06 93 ILE A C 1
ATOM 709 O O . ILE A 1 93 ? 10.421 -0.196 -32.004 1.00 79.06 93 ILE A O 1
ATOM 713 N N . VAL A 1 94 ? 11.439 -1.340 -30.379 1.00 78.12 94 VAL A N 1
ATOM 714 C CA . VAL A 1 94 ? 11.533 -0.256 -29.404 1.00 78.12 94 VAL A CA 1
ATOM 715 C C . VAL A 1 94 ? 12.986 -0.000 -29.016 1.00 78.12 94 VAL A C 1
ATOM 717 O O . VAL A 1 94 ? 13.808 -0.913 -28.928 1.00 78.12 94 VAL A O 1
ATOM 720 N N . SER A 1 95 ? 13.301 1.263 -28.750 1.00 79.19 95 SER A N 1
ATOM 721 C CA . SER A 1 95 ? 14.574 1.679 -28.153 1.00 79.19 95 SER A CA 1
ATOM 722 C C . SER A 1 95 ? 14.320 2.400 -26.833 1.00 79.19 95 SER A C 1
ATOM 724 O O . SER A 1 95 ? 13.276 3.030 -26.635 1.00 79.19 95 SER A O 1
ATOM 726 N N . MET A 1 96 ? 15.266 2.279 -25.902 1.00 78.44 96 MET A N 1
ATOM 727 C CA . MET A 1 96 ? 15.210 2.950 -24.602 1.00 78.44 96 MET A CA 1
ATOM 728 C C . MET A 1 96 ? 16.061 4.215 -24.610 1.00 78.44 96 MET A C 1
ATOM 730 O O . MET A 1 96 ? 17.086 4.302 -25.286 1.00 78.44 96 MET A O 1
ATOM 734 N N . ARG A 1 97 ? 15.667 5.203 -23.806 1.00 70.75 97 ARG A N 1
ATOM 735 C CA . ARG A 1 97 ? 16.400 6.462 -23.676 1.00 70.75 97 ARG A CA 1
ATOM 736 C C . ARG A 1 97 ? 17.822 6.203 -23.169 1.00 70.75 97 ARG A C 1
ATOM 738 O O . ARG A 1 97 ? 18.005 5.684 -22.073 1.00 70.75 97 ARG A O 1
ATOM 745 N N . GLY A 1 98 ? 18.817 6.623 -23.949 1.00 70.50 98 GLY A N 1
ATOM 746 C CA . GLY A 1 98 ? 20.232 6.518 -23.582 1.00 70.50 98 GLY A CA 1
ATOM 747 C C . GLY A 1 98 ? 20.874 5.153 -23.848 1.00 70.50 98 GLY A C 1
ATOM 748 O O . GLY A 1 98 ? 22.051 4.999 -23.541 1.00 70.50 98 GLY A O 1
ATOM 749 N N . SER A 1 99 ? 20.146 4.195 -24.433 1.00 70.50 99 SER A N 1
ATOM 750 C CA . SER A 1 99 ? 20.728 2.957 -24.964 1.00 70.50 99 SER A CA 1
ATOM 751 C C . SER A 1 99 ? 20.637 2.943 -26.489 1.00 70.50 99 SER A C 1
ATOM 753 O O . SER A 1 99 ? 19.620 3.334 -27.060 1.00 70.50 99 SER A O 1
ATOM 755 N N . THR A 1 100 ? 21.703 2.486 -27.144 1.00 73.06 100 THR A N 1
ATOM 756 C CA . THR A 1 100 ? 21.753 2.277 -28.603 1.00 73.06 100 THR A CA 1
ATOM 757 C C . THR A 1 100 ? 21.125 0.935 -29.008 1.00 73.06 100 THR A C 1
ATOM 759 O O . THR A 1 100 ? 20.905 0.682 -30.190 1.00 73.06 100 THR A O 1
ATOM 762 N N . GLU A 1 101 ? 20.828 0.074 -28.033 1.00 77.12 101 GLU A N 1
ATOM 763 C CA . GLU A 1 101 ? 20.278 -1.261 -28.251 1.00 77.12 101 GLU A CA 1
ATOM 764 C C . GLU A 1 101 ? 18.804 -1.199 -28.669 1.00 77.12 101 GLU A C 1
ATOM 766 O O . GLU A 1 101 ? 17.998 -0.442 -28.111 1.00 77.12 101 GLU A O 1
ATOM 771 N N . LYS A 1 102 ? 18.448 -2.042 -29.641 1.00 82.25 102 LYS A N 1
ATOM 772 C CA . LYS A 1 102 ? 17.079 -2.199 -30.137 1.00 82.25 102 LYS A CA 1
ATOM 773 C C . LYS A 1 102 ? 16.479 -3.487 -29.601 1.00 82.25 102 LYS A C 1
ATOM 775 O O . LYS A 1 102 ? 17.143 -4.522 -29.563 1.00 82.25 102 LYS A O 1
ATOM 780 N N . TYR A 1 103 ? 15.206 -3.426 -29.239 1.00 83.25 103 TYR A N 1
ATOM 781 C CA . TYR A 1 103 ? 14.469 -4.550 -28.684 1.00 83.25 103 TYR A CA 1
ATOM 782 C C . TYR A 1 103 ? 13.162 -4.759 -29.444 1.00 83.25 103 TYR A C 1
ATOM 784 O O . TYR A 1 103 ? 12.502 -3.794 -29.794 1.00 83.25 103 TYR A O 1
ATOM 792 N N . THR A 1 104 ? 12.759 -6.002 -29.651 1.00 83.75 104 THR A N 1
ATOM 793 C CA . THR A 1 104 ? 11.441 -6.395 -30.147 1.00 83.75 104 THR A CA 1
ATOM 794 C C . THR A 1 104 ? 10.527 -6.684 -28.963 1.00 83.75 104 THR A C 1
ATOM 796 O O . THR A 1 104 ? 10.908 -7.414 -28.043 1.00 83.75 104 THR A O 1
ATOM 799 N N . VAL A 1 105 ? 9.318 -6.132 -28.965 1.00 83.25 105 VAL A N 1
ATOM 800 C CA . VAL A 1 105 ? 8.312 -6.440 -27.942 1.00 83.25 105 VAL A CA 1
ATOM 801 C C . VAL A 1 105 ? 7.667 -7.785 -28.263 1.00 83.25 105 VAL A C 1
ATOM 803 O O . VAL A 1 105 ? 6.938 -7.906 -29.240 1.00 83.25 105 VAL A O 1
ATOM 806 N N . VAL A 1 106 ? 7.896 -8.805 -27.440 1.00 82.50 106 VAL A N 1
ATOM 807 C CA . VAL A 1 106 ? 7.324 -10.141 -27.695 1.00 82.50 106 VAL A CA 1
ATOM 808 C C . VAL A 1 106 ? 5.965 -10.288 -27.035 1.00 82.50 106 VAL A C 1
ATOM 810 O O . VAL A 1 106 ? 5.033 -10.787 -27.653 1.00 82.50 106 VAL A O 1
ATOM 813 N N . ILE A 1 107 ? 5.844 -9.831 -25.788 1.00 82.38 107 ILE A N 1
ATOM 814 C CA . ILE A 1 107 ? 4.614 -9.931 -25.004 1.00 82.38 107 ILE A CA 1
ATOM 815 C C . ILE A 1 107 ? 4.399 -8.626 -24.257 1.00 82.38 107 ILE A C 1
ATOM 817 O O . ILE A 1 107 ? 5.307 -8.110 -23.598 1.00 82.38 107 ILE A O 1
ATOM 821 N N . LYS A 1 108 ? 3.166 -8.137 -24.295 1.00 79.94 108 LYS A N 1
ATOM 822 C CA . LYS A 1 108 ? 2.700 -7.055 -23.445 1.00 79.94 108 LYS A CA 1
ATOM 823 C C . LYS A 1 108 ? 1.497 -7.520 -22.643 1.00 79.94 108 LYS A C 1
ATOM 825 O O . LYS A 1 108 ? 0.527 -8.027 -23.194 1.00 79.94 108 LYS A O 1
ATOM 830 N N . THR A 1 109 ? 1.585 -7.306 -21.337 1.00 82.44 109 THR A N 1
ATOM 831 C CA . THR A 1 109 ? 0.498 -7.519 -20.383 1.00 82.44 109 THR A CA 1
ATOM 832 C C . THR A 1 109 ? 0.063 -6.198 -19.763 1.00 82.44 109 THR A C 1
ATOM 834 O O . THR A 1 109 ? 0.706 -5.159 -19.952 1.00 82.44 109 THR A O 1
ATOM 837 N N . ALA A 1 110 ? -1.013 -6.222 -18.974 1.00 80.12 110 ALA A N 1
ATOM 838 C CA . ALA A 1 110 ? -1.495 -5.044 -18.252 1.00 80.12 110 ALA A CA 1
ATOM 839 C C . ALA A 1 110 ? -0.432 -4.427 -17.318 1.00 80.12 110 ALA A C 1
ATOM 841 O O . ALA A 1 110 ? -0.413 -3.211 -17.117 1.00 80.12 110 ALA A O 1
ATOM 842 N N . THR A 1 111 ? 0.488 -5.237 -16.781 1.00 81.56 111 THR A N 1
ATOM 843 C CA . THR A 1 111 ? 1.473 -4.798 -15.777 1.00 81.56 111 THR A CA 1
ATOM 844 C C . THR A 1 111 ? 2.913 -4.811 -16.280 1.00 81.56 111 THR A C 1
ATOM 846 O O . THR A 1 111 ? 3.693 -3.952 -15.865 1.00 81.56 111 THR A O 1
ATOM 849 N N . HIS A 1 112 ? 3.266 -5.730 -17.182 1.00 87.25 112 HIS A N 1
ATOM 850 C CA . HIS A 1 112 ? 4.641 -5.962 -17.628 1.00 87.25 112 HIS A CA 1
ATOM 851 C C . HIS A 1 112 ? 4.767 -6.090 -19.146 1.00 87.25 112 HIS A C 1
ATOM 853 O O . HIS A 1 112 ? 3.851 -6.546 -19.832 1.00 87.25 112 HIS A O 1
ATOM 859 N N . ILE A 1 113 ? 5.957 -5.763 -19.640 1.00 86.44 113 ILE A N 1
ATOM 860 C CA . ILE A 1 113 ? 6.376 -5.922 -21.028 1.00 86.44 113 ILE A CA 1
ATOM 861 C C . ILE A 1 113 ? 7.640 -6.786 -21.096 1.00 86.44 113 ILE A C 1
ATOM 863 O O . ILE A 1 113 ? 8.551 -6.645 -20.270 1.00 86.44 113 ILE A O 1
ATOM 867 N N . VAL A 1 114 ? 7.677 -7.690 -22.074 1.00 87.38 114 VAL A N 1
ATOM 868 C CA . VAL A 1 114 ? 8.812 -8.569 -22.370 1.00 87.38 114 VAL A CA 1
ATOM 869 C C . VAL A 1 114 ? 9.473 -8.099 -23.658 1.00 87.38 114 VAL A C 1
ATOM 871 O O . VAL A 1 114 ? 8.847 -8.057 -24.719 1.00 87.38 114 VAL A O 1
ATOM 874 N N . LEU A 1 115 ? 10.748 -7.751 -23.543 1.00 86.62 115 LEU A N 1
ATOM 875 C CA . LEU A 1 115 ? 11.585 -7.234 -24.613 1.00 86.62 115 LEU A CA 1
ATOM 876 C C . LEU A 1 115 ? 12.653 -8.266 -24.974 1.00 86.62 115 LEU A C 1
ATOM 878 O O . LEU A 1 115 ? 13.377 -8.738 -24.096 1.00 86.62 115 LEU A O 1
ATOM 882 N N . MET A 1 116 ? 12.788 -8.567 -26.260 1.00 86.06 116 MET A N 1
ATOM 883 C CA . MET A 1 116 ? 13.883 -9.371 -26.798 1.00 86.06 116 MET A CA 1
ATOM 884 C C . MET A 1 116 ? 14.852 -8.469 -27.555 1.00 86.06 116 MET A C 1
ATOM 886 O O . MET A 1 116 ? 14.407 -7.765 -28.455 1.00 86.06 116 MET A O 1
ATOM 890 N N . PRO A 1 117 ? 16.150 -8.439 -27.233 1.00 86.06 117 PRO A N 1
ATOM 891 C CA . PRO A 1 117 ? 17.127 -7.717 -28.049 1.00 86.06 117 PRO A CA 1
ATOM 892 C C . PRO A 1 117 ? 17.110 -8.215 -29.506 1.00 86.06 117 PRO A C 1
ATOM 894 O O . PRO A 1 117 ? 16.899 -9.398 -29.766 1.00 86.06 117 PRO A O 1
ATOM 897 N N . VAL A 1 118 ? 17.303 -7.297 -30.455 1.00 79.25 118 VAL A N 1
ATOM 898 C CA . VAL A 1 118 ? 17.377 -7.614 -31.897 1.00 79.25 118 VAL A CA 1
ATOM 899 C C . VAL A 1 118 ? 18.753 -8.179 -32.277 1.00 79.25 118 VAL A C 1
ATOM 901 O O . VAL A 1 118 ? 18.886 -8.870 -33.282 1.00 79.25 118 VAL A O 1
ATOM 904 N N . ASP A 1 119 ? 19.780 -7.914 -31.467 1.00 76.00 119 ASP A N 1
ATOM 905 C CA . ASP A 1 119 ? 21.142 -8.374 -31.727 1.00 76.00 119 ASP A CA 1
ATOM 906 C C . ASP A 1 119 ? 21.294 -9.883 -31.473 1.00 76.00 119 ASP A C 1
ATOM 908 O O . ASP A 1 119 ? 21.122 -10.358 -30.353 1.00 76.00 119 ASP A O 1
ATOM 912 N N . GLU A 1 120 ? 21.737 -10.633 -32.487 1.00 66.25 120 GLU A N 1
ATOM 913 C CA . GLU A 1 120 ? 21.900 -12.102 -32.447 1.00 66.25 120 GLU A CA 1
ATOM 914 C C . GLU A 1 120 ? 22.869 -12.613 -31.361 1.00 66.25 120 GLU A C 1
ATOM 916 O O . GLU A 1 120 ? 22.896 -13.800 -31.041 1.00 66.25 120 GLU A O 1
ATOM 921 N N . LYS A 1 121 ? 23.687 -11.725 -30.781 1.00 70.31 121 LYS A N 1
ATOM 922 C CA . LYS A 1 121 ? 24.695 -12.069 -29.766 1.00 70.31 121 LYS A CA 1
ATOM 923 C C . LYS A 1 121 ? 24.136 -12.155 -28.351 1.00 70.31 121 LYS A C 1
ATOM 925 O O . LYS A 1 121 ? 24.775 -12.761 -27.493 1.00 70.31 121 LYS A O 1
ATOM 930 N N . ASN A 1 122 ? 22.992 -11.530 -28.088 1.00 70.25 122 ASN A N 1
ATOM 931 C CA . ASN A 1 122 ? 22.368 -11.544 -26.776 1.00 70.25 122 ASN A CA 1
ATOM 932 C C . ASN A 1 122 ? 20.953 -12.090 -26.927 1.00 70.25 122 ASN A C 1
ATOM 934 O O . ASN A 1 122 ? 20.125 -11.474 -27.575 1.00 70.25 122 ASN A O 1
ATOM 938 N N . THR A 1 123 ? 20.673 -13.247 -26.341 1.00 75.12 123 THR A N 1
ATOM 939 C CA . THR A 1 123 ? 19.351 -13.887 -26.400 1.00 75.12 123 THR A CA 1
ATOM 940 C C . THR A 1 123 ? 18.572 -13.738 -25.095 1.00 75.12 123 THR A C 1
ATOM 942 O O . THR A 1 123 ? 17.527 -14.364 -24.925 1.00 75.12 123 THR A O 1
ATOM 945 N N . GLN A 1 124 ? 19.069 -12.937 -24.145 1.00 83.06 124 GLN A N 1
ATOM 946 C CA . GLN A 1 124 ? 18.446 -12.816 -22.833 1.00 83.06 124 GLN A CA 1
ATOM 947 C C . GLN A 1 124 ? 17.202 -11.914 -22.896 1.00 83.06 124 GLN A C 1
ATOM 949 O O . GLN A 1 124 ? 17.320 -10.733 -23.238 1.00 83.06 124 GLN A O 1
ATOM 954 N N . PRO A 1 125 ? 16.010 -12.429 -22.535 1.00 85.38 125 PRO A N 1
ATOM 955 C CA . PRO A 1 125 ? 14.807 -11.617 -22.455 1.00 85.38 125 PRO A CA 1
ATOM 956 C C . PRO A 1 125 ? 14.915 -10.623 -21.303 1.00 85.38 125 PRO A C 1
ATOM 958 O O . PRO A 1 125 ? 15.312 -10.968 -20.187 1.00 85.38 125 PRO A O 1
ATOM 961 N N . ARG A 1 126 ? 14.482 -9.389 -21.547 1.00 86.12 126 ARG A N 1
ATOM 962 C CA . ARG A 1 126 ? 14.355 -8.364 -20.515 1.00 86.12 126 ARG A CA 1
ATOM 963 C C . ARG A 1 126 ? 12.887 -8.142 -20.188 1.00 86.12 126 ARG A C 1
ATOM 965 O O . ARG A 1 126 ? 12.104 -7.745 -21.045 1.00 86.12 126 ARG A O 1
ATOM 972 N N . VAL A 1 127 ? 12.529 -8.346 -18.924 1.00 88.25 127 VAL A N 1
ATOM 973 C CA . VAL A 1 127 ? 11.176 -8.096 -18.414 1.00 88.25 127 VAL A CA 1
ATOM 974 C C . VAL A 1 127 ? 11.178 -6.812 -17.597 1.00 88.25 127 VAL A C 1
ATOM 976 O O . VAL A 1 127 ? 12.068 -6.593 -16.774 1.00 88.25 127 VAL A O 1
ATOM 979 N N . MET A 1 128 ? 10.192 -5.947 -17.816 1.00 85.44 128 MET A N 1
ATOM 980 C CA . MET A 1 128 ? 10.023 -4.738 -17.009 1.00 85.44 128 MET A CA 1
ATOM 981 C C . MET A 1 128 ? 8.556 -4.369 -16.825 1.00 85.44 128 MET A C 1
ATOM 983 O O . MET A 1 128 ? 7.708 -4.705 -17.646 1.00 85.44 128 MET A O 1
ATOM 987 N N . ALA A 1 129 ? 8.257 -3.653 -15.743 1.00 87.88 129 ALA A N 1
ATOM 988 C CA . ALA A 1 129 ? 6.926 -3.109 -15.516 1.00 87.88 129 ALA A CA 1
ATOM 989 C C . ALA A 1 129 ? 6.600 -2.009 -16.542 1.00 87.88 129 ALA A C 1
ATOM 991 O O . ALA A 1 129 ? 7.472 -1.226 -16.932 1.00 87.88 129 ALA A O 1
ATOM 992 N N . ASN A 1 130 ? 5.326 -1.891 -16.919 1.00 82.81 130 ASN A N 1
ATOM 993 C CA . ASN A 1 130 ? 4.841 -0.896 -17.880 1.00 82.81 130 ASN A CA 1
ATOM 994 C C . ASN A 1 130 ? 5.177 0.542 -17.455 1.00 82.81 130 ASN A C 1
ATOM 996 O O . ASN A 1 130 ? 5.501 1.383 -18.292 1.00 82.81 130 ASN A O 1
ATOM 1000 N N . PHE A 1 131 ? 5.141 0.828 -16.150 1.00 80.81 131 PHE A N 1
ATOM 1001 C CA . PHE A 1 131 ? 5.547 2.127 -15.611 1.00 80.81 131 PHE A CA 1
ATOM 1002 C C . PHE A 1 131 ? 7.042 2.399 -15.838 1.00 80.81 131 PHE A C 1
ATOM 1004 O O . PHE A 1 131 ? 7.413 3.465 -16.326 1.00 80.81 131 PHE A O 1
ATOM 1011 N N . THR A 1 132 ? 7.894 1.410 -15.560 1.00 84.19 132 THR A N 1
ATOM 1012 C CA . THR A 1 132 ? 9.345 1.503 -15.758 1.00 84.19 132 THR A CA 1
ATOM 1013 C C . THR A 1 132 ? 9.702 1.686 -17.230 1.00 84.19 132 THR A C 1
ATOM 1015 O O . THR A 1 132 ? 10.548 2.520 -17.534 1.00 84.19 132 THR A O 1
ATOM 1018 N N . PHE A 1 133 ? 9.028 0.982 -18.145 1.00 81.69 133 PHE A N 1
ATOM 1019 C CA . PHE A 1 133 ? 9.217 1.142 -19.593 1.00 81.69 133 PHE A CA 1
ATOM 1020 C C . PHE A 1 133 ? 8.862 2.556 -20.087 1.00 81.69 133 PHE A C 1
ATOM 1022 O O . PHE A 1 133 ? 9.571 3.148 -20.901 1.00 81.69 133 PHE A O 1
ATOM 1029 N N . LYS A 1 134 ? 7.778 3.143 -19.562 1.00 80.00 134 LYS A N 1
ATOM 1030 C CA . LYS A 1 134 ? 7.416 4.538 -19.860 1.00 80.00 134 LYS A CA 1
ATOM 1031 C C . LYS A 1 134 ? 8.455 5.515 -19.309 1.00 80.00 134 LYS A C 1
ATOM 1033 O O . LYS A 1 134 ? 8.832 6.462 -19.994 1.00 80.00 134 LYS A O 1
ATOM 1038 N N . HIS A 1 135 ? 8.941 5.276 -18.091 1.00 77.12 135 HIS A N 1
ATOM 1039 C CA . HIS A 1 135 ? 9.936 6.134 -17.449 1.00 77.12 135 HIS A CA 1
ATOM 1040 C C . HIS A 1 135 ? 11.316 6.054 -18.121 1.00 77.12 135 HIS A C 1
ATOM 1042 O O . HIS A 1 135 ? 11.992 7.072 -18.262 1.00 77.12 135 HIS A O 1
ATOM 1048 N N . SER A 1 136 ? 11.707 4.876 -18.620 1.00 74.81 136 SER A N 1
ATOM 1049 C CA . SER A 1 136 ? 12.911 4.693 -19.441 1.00 74.81 136 SER A CA 1
ATOM 1050 C C . SER A 1 136 ? 12.781 5.298 -20.844 1.00 74.81 136 SER A C 1
ATOM 1052 O O . SER A 1 136 ? 13.716 5.215 -21.640 1.00 74.81 136 SER A O 1
ATOM 1054 N N . GLY A 1 137 ? 11.651 5.944 -21.152 1.00 66.88 137 GLY A N 1
ATOM 1055 C CA . GLY A 1 137 ? 11.417 6.640 -22.408 1.00 66.88 137 GLY A CA 1
ATOM 1056 C C . GLY A 1 137 ? 11.354 5.697 -23.602 1.00 66.88 137 GLY A C 1
ATOM 1057 O O . GLY A 1 137 ? 11.817 6.085 -24.672 1.00 66.88 137 GLY A O 1
ATOM 1058 N N . GLY A 1 138 ? 10.826 4.480 -23.415 1.00 63.97 138 GLY A N 1
ATOM 1059 C CA . GLY A 1 138 ? 10.616 3.518 -24.491 1.00 63.97 138 GLY A CA 1
ATOM 1060 C C . GLY A 1 138 ? 9.799 4.138 -25.623 1.00 63.97 138 GLY A C 1
ATOM 1061 O O . GLY A 1 138 ? 8.633 4.488 -25.433 1.00 63.97 138 GLY A O 1
ATOM 1062 N N . LYS A 1 139 ? 10.421 4.306 -26.791 1.00 64.69 139 LYS A N 1
ATOM 1063 C CA . LYS A 1 139 ? 9.763 4.802 -28.004 1.00 64.69 139 LYS A CA 1
ATOM 1064 C C . LYS A 1 139 ? 9.716 3.684 -29.030 1.00 64.69 139 LYS A C 1
ATOM 1066 O O . LYS A 1 139 ? 10.719 3.000 -29.238 1.00 64.69 139 LYS A O 1
ATOM 1071 N N . VAL A 1 140 ? 8.563 3.534 -29.677 1.00 63.34 140 VAL A N 1
ATOM 1072 C CA . VAL A 1 140 ? 8.448 2.717 -30.886 1.00 63.34 140 VAL A CA 1
ATOM 1073 C C . VAL A 1 140 ? 9.330 3.368 -31.944 1.00 63.34 140 VAL A C 1
ATOM 1075 O O . VAL A 1 140 ? 9.177 4.555 -32.247 1.00 63.34 140 VAL A O 1
ATOM 1078 N N . CYS A 1 141 ? 10.307 2.620 -32.443 1.00 56.75 141 CYS A N 1
ATOM 1079 C CA . CYS A 1 141 ? 11.058 3.029 -33.613 1.00 56.75 141 CYS A CA 1
ATOM 1080 C C . CYS A 1 141 ? 10.118 2.880 -34.807 1.00 56.75 141 CYS A C 1
ATOM 1082 O O . CYS A 1 141 ? 9.809 1.762 -35.205 1.00 56.75 141 CYS A O 1
ATOM 1084 N N . ALA A 1 142 ? 9.651 3.999 -35.359 1.00 50.03 142 ALA A N 1
ATOM 1085 C CA . ALA A 1 142 ? 9.035 3.978 -36.677 1.00 50.03 142 ALA A CA 1
ATOM 1086 C C . ALA A 1 142 ? 10.092 3.490 -37.681 1.00 50.03 142 ALA A C 1
ATOM 1088 O O . ALA A 1 142 ? 11.199 4.040 -37.715 1.00 50.03 142 ALA A O 1
ATOM 1089 N N . CYS A 1 143 ? 9.773 2.425 -38.417 1.00 39.59 143 CYS A N 1
ATOM 1090 C CA . CYS A 1 143 ? 10.468 2.106 -39.660 1.00 39.59 143 CYS A CA 1
ATOM 1091 C C . CYS A 1 143 ? 10.192 3.188 -40.705 1.00 39.59 143 CYS A C 1
ATOM 1093 O O . CYS A 1 143 ? 9.053 3.711 -40.723 1.00 39.59 143 CYS A O 1
#

Foldseek 3Di:
DPLLVLQVVLVVQDPLVLVCVVLVFDSVQLVVQQQDADPPDDRDRPHGRSVSNVVRSCVRRNPVVSVVDPSVCSNVPPDPPPPWPQWDQFQFWKDFPPDPWIWGFGTDTPFKTWTATPDPVDGDIDMDTPVVCVVRVIDGPDD

Secondary structure (DSSP, 8-state):
--SHHHHHHHHHHS-HHHHHHHH---HHHHHHHHTSPPTTS---TT---HHHHHHHHHHHH-HHHHTT--SSGGGGG----------B----EEE-TT---EEEEEEE-SSEEEEEESSTT----EEEEHHHHHHTT-EE---

pLDDT: mean 74.23, std 12.0, range [38.88, 88.25]